Protein AF-A0A920NU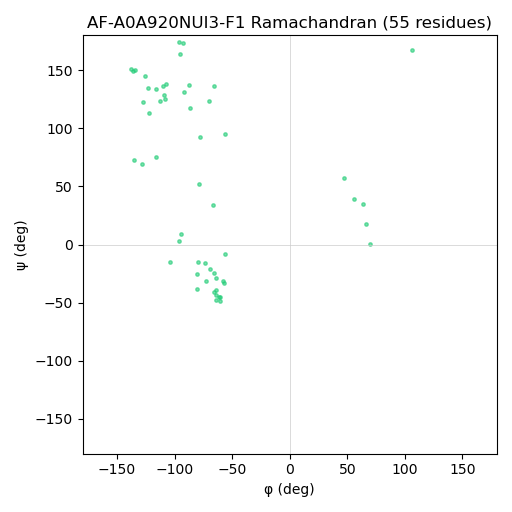I3-F1 (afdb_monomer)

Secondary structure (DSSP, 8-state):
-EEEEEE--STT--EEEEEE-TTT--EEEES-TTHHHHHHHHHHTT-STT-S--S--

pLDDT: mean 88.11, std 16.41, range [38.06, 98.19]

Foldseek 3Di:
DDKDWAAPPDPVRDIKMWDADPLPLEIDIHPPPVVVRVVVVSVVVCHHDPSPDPVPD

Structure (mmCIF, N/CA/C/O backbone):
data_AF-A0A920NUI3-F1
#
_entry.id   AF-A0A920NUI3-F1
#
loop_
_atom_site.group_PDB
_atom_site.id
_atom_site.type_symbol
_atom_site.label_atom_id
_atom_site.label_alt_id
_atom_site.label_comp_id
_atom_site.label_asym_id
_atom_site.label_entity_id
_atom_site.label_seq_id
_atom_site.pdbx_PDB_ins_code
_atom_site.Cartn_x
_atom_site.Cartn_y
_atom_site.Cartn_z
_atom_site.occupancy
_atom_site.B_iso_or_equiv
_atom_site.auth_seq_id
_atom_site.auth_comp_id
_atom_site.auth_asym_id
_atom_site.auth_atom_id
_atom_site.pdbx_PDB_model_num
ATOM 1 N N . MET A 1 1 ? 0.029 2.780 16.057 1.00 89.00 1 MET A N 1
ATOM 2 C CA . MET A 1 1 ? 0.451 3.158 14.691 1.00 89.00 1 MET A CA 1
ATOM 3 C C . MET A 1 1 ? 1.179 1.978 14.071 1.00 89.00 1 MET A C 1
ATOM 5 O O . MET A 1 1 ? 2.150 1.522 14.660 1.00 89.00 1 MET A O 1
ATOM 9 N N . LEU A 1 2 ? 0.686 1.462 12.946 1.00 94.69 2 LEU A N 1
ATOM 10 C CA . LEU A 1 2 ? 1.301 0.375 12.179 1.00 94.69 2 LEU A CA 1
ATOM 11 C C . LEU A 1 2 ? 1.848 0.939 10.865 1.00 94.69 2 LEU A C 1
ATOM 13 O O . LEU A 1 2 ? 1.165 1.733 10.218 1.00 94.69 2 LEU A O 1
ATOM 17 N N . ILE A 1 3 ? 3.059 0.533 10.484 1.00 96.69 3 ILE A N 1
ATOM 18 C CA . ILE A 1 3 ? 3.685 0.900 9.209 1.00 96.69 3 ILE A CA 1
ATOM 19 C C . ILE A 1 3 ? 4.124 -0.385 8.513 1.00 96.69 3 ILE A C 1
ATOM 21 O O . ILE A 1 3 ? 4.905 -1.149 9.074 1.00 96.69 3 ILE A O 1
ATOM 25 N N . GLU A 1 4 ? 3.638 -0.603 7.296 1.00 96.94 4 GLU A N 1
ATOM 26 C CA . GLU A 1 4 ? 4.058 -1.705 6.431 1.00 96.94 4 GLU A CA 1
ATOM 27 C C . GLU A 1 4 ? 4.793 -1.136 5.218 1.00 96.94 4 GLU A C 1
ATOM 29 O O . GLU A 1 4 ? 4.232 -0.324 4.483 1.00 96.94 4 GLU A O 1
ATOM 34 N N . GLN A 1 5 ? 6.031 -1.573 4.991 1.00 97.69 5 GLN A N 1
ATOM 35 C CA . GLN A 1 5 ? 6.784 -1.273 3.775 1.00 97.69 5 GLN A CA 1
ATOM 36 C C . GLN A 1 5 ? 6.551 -2.377 2.738 1.00 97.69 5 GLN A C 1
ATOM 38 O O . GLN A 1 5 ? 6.691 -3.559 3.043 1.00 97.69 5 GLN A O 1
ATOM 43 N N . ILE A 1 6 ? 6.234 -1.997 1.499 1.00 97.94 6 ILE A N 1
ATOM 44 C CA . ILE A 1 6 ? 5.881 -2.926 0.422 1.00 97.94 6 ILE A CA 1
ATOM 45 C C . ILE A 1 6 ? 6.834 -2.725 -0.753 1.00 97.94 6 ILE A C 1
ATOM 47 O O . ILE A 1 6 ? 6.821 -1.688 -1.416 1.00 97.94 6 ILE A O 1
ATOM 51 N N . TRP A 1 7 ? 7.657 -3.735 -1.032 1.00 97.31 7 TRP A N 1
ATOM 52 C CA . TRP A 1 7 ? 8.550 -3.733 -2.189 1.00 97.31 7 TRP A CA 1
ATOM 53 C C . TRP A 1 7 ? 7.770 -3.882 -3.502 1.00 97.31 7 TRP A C 1
ATOM 55 O O . TRP A 1 7 ? 7.045 -4.861 -3.710 1.00 97.31 7 TRP A O 1
ATOM 65 N N . THR A 1 8 ? 7.946 -2.931 -4.422 1.00 95.50 8 THR A N 1
ATOM 66 C CA . THR A 1 8 ? 7.230 -2.929 -5.708 1.00 95.50 8 THR A CA 1
ATOM 67 C C . THR A 1 8 ? 7.858 -3.861 -6.738 1.00 95.50 8 THR A C 1
ATOM 69 O O . THR A 1 8 ? 7.154 -4.346 -7.620 1.00 95.50 8 THR A O 1
ATOM 72 N N . GLY A 1 9 ? 9.156 -4.168 -6.639 1.00 96.44 9 GLY A N 1
ATOM 73 C CA . GLY A 1 9 ? 9.842 -5.028 -7.611 1.00 96.44 9 GLY A CA 1
ATOM 74 C C . GLY A 1 9 ? 9.951 -4.429 -9.014 1.00 96.44 9 GLY A C 1
ATOM 75 O O . GLY A 1 9 ? 10.187 -5.170 -9.964 1.00 96.44 9 GLY A O 1
ATOM 76 N N . ASN A 1 10 ? 9.768 -3.113 -9.159 1.00 94.50 10 ASN A N 1
ATOM 77 C CA . ASN A 1 10 ? 9.845 -2.418 -10.443 1.00 94.50 10 ASN A CA 1
ATOM 78 C C . ASN A 1 10 ? 11.237 -1.795 -10.695 1.00 94.50 10 ASN A C 1
ATOM 80 O O . ASN A 1 10 ? 12.117 -1.787 -9.831 1.00 94.50 10 ASN A O 1
ATOM 84 N N . ALA A 1 11 ? 11.439 -1.236 -11.894 1.00 97.44 11 ALA A N 1
ATOM 85 C CA . ALA A 1 11 ? 12.715 -0.645 -12.313 1.00 97.44 11 ALA A CA 1
ATOM 86 C C . ALA A 1 11 ? 13.126 0.614 -11.522 1.00 97.44 11 ALA A C 1
ATO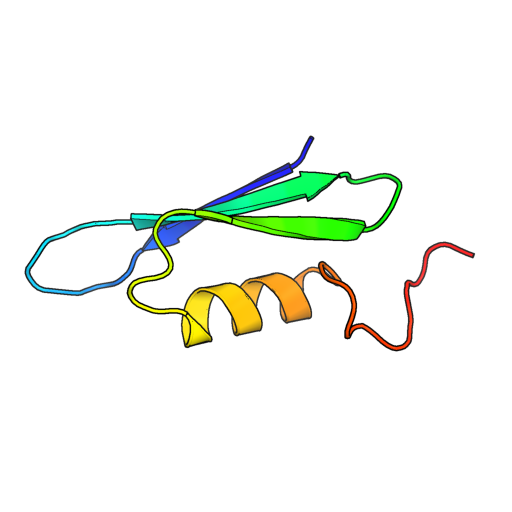M 88 O O . ALA A 1 11 ? 14.321 0.909 -11.419 1.00 97.44 11 ALA A O 1
ATOM 89 N N . TYR A 1 12 ? 12.162 1.337 -10.943 1.00 95.69 12 TYR A N 1
ATOM 90 C CA . TYR A 1 12 ? 12.409 2.519 -10.110 1.00 95.69 12 TYR A CA 1
ATOM 91 C C . TYR A 1 12 ? 12.964 2.157 -8.736 1.00 95.69 12 TYR A C 1
ATOM 93 O O . TYR A 1 12 ? 13.532 3.013 -8.062 1.00 95.69 12 TYR A O 1
ATOM 101 N N . ARG A 1 13 ? 12.843 0.880 -8.348 1.00 96.12 13 ARG A N 1
ATOM 102 C CA . ARG A 1 13 ? 13.288 0.354 -7.060 1.00 96.12 13 ARG A CA 1
ATOM 103 C C . ARG A 1 13 ? 12.679 1.116 -5.880 1.00 96.12 13 ARG A C 1
ATOM 105 O O . ARG A 1 13 ? 13.365 1.386 -4.895 1.00 96.12 13 ARG A O 1
ATOM 112 N N . ASN A 1 14 ? 11.406 1.481 -5.999 1.00 96.81 14 ASN A N 1
ATOM 113 C CA . ASN A 1 14 ? 10.677 2.188 -4.954 1.00 96.81 14 ASN A CA 1
ATOM 114 C C . ASN A 1 14 ? 9.923 1.221 -4.028 1.00 96.81 14 ASN A C 1
ATOM 116 O O . A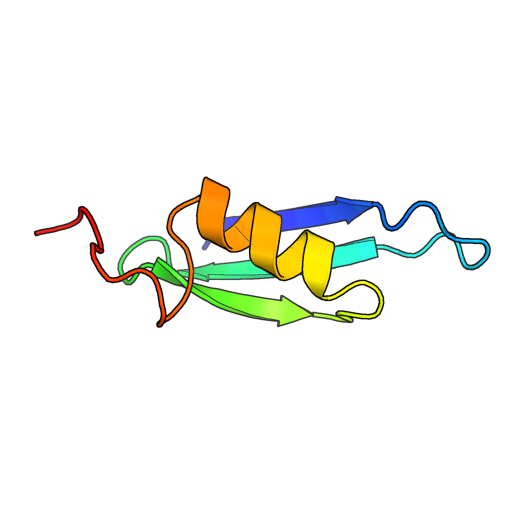SN A 1 14 ? 9.850 0.011 -4.251 1.00 96.81 14 ASN A O 1
ATOM 120 N N . PHE A 1 15 ? 9.350 1.789 -2.976 1.00 98.19 15 PHE A N 1
ATOM 121 C CA . PHE A 1 15 ? 8.474 1.095 -2.048 1.00 98.19 15 PHE A CA 1
ATOM 122 C C . PHE A 1 15 ? 7.167 1.862 -1.954 1.00 98.19 15 PHE A C 1
ATOM 124 O O . PHE A 1 15 ? 7.185 3.091 -1.939 1.00 98.19 15 PHE A O 1
ATOM 131 N N . ASN A 1 16 ? 6.076 1.128 -1.790 1.00 97.88 16 ASN A N 1
ATOM 132 C CA . ASN A 1 16 ? 4.826 1.701 -1.316 1.00 97.88 16 ASN A CA 1
ATOM 133 C C . ASN A 1 16 ? 4.756 1.487 0.203 1.00 97.88 16 ASN A C 1
ATOM 135 O O . ASN A 1 16 ? 5.464 0.633 0.750 1.00 97.88 16 ASN A O 1
ATOM 139 N N . TYR A 1 17 ? 3.873 2.209 0.889 1.00 98.06 17 TYR A N 1
ATOM 140 C CA . TYR A 1 17 ? 3.660 2.011 2.324 1.00 98.06 17 TYR A CA 1
ATOM 141 C C . TYR A 1 17 ? 2.182 1.955 2.680 1.00 98.06 17 TYR A C 1
ATOM 143 O O . TYR A 1 17 ? 1.363 2.617 2.047 1.00 98.06 17 TYR A O 1
ATOM 151 N N . LEU A 1 18 ? 1.859 1.213 3.739 1.00 97.12 18 LEU A N 1
ATOM 152 C CA . LEU A 1 18 ? 0.600 1.362 4.465 1.00 97.12 18 LEU A CA 1
ATOM 153 C C . LEU A 1 18 ? 0.883 1.988 5.826 1.00 97.12 18 LEU A C 1
ATOM 155 O O . LEU A 1 18 ? 1.715 1.485 6.579 1.00 97.12 18 LEU A O 1
ATOM 159 N N . LEU A 1 19 ? 0.158 3.054 6.145 1.00 97.06 19 LEU A N 1
ATOM 160 C CA . LEU A 1 19 ? 0.078 3.632 7.481 1.00 97.06 19 LEU A CA 1
ATOM 161 C C . LEU A 1 19 ? -1.304 3.320 8.047 1.00 97.06 19 LEU A C 1
ATOM 163 O O . LEU A 1 19 ? -2.300 3.655 7.408 1.00 97.06 19 LEU A O 1
ATOM 167 N N . ALA A 1 20 ? -1.374 2.706 9.228 1.00 95.75 20 ALA A N 1
ATOM 168 C CA . ALA A 1 20 ? -2.650 2.304 9.813 1.00 95.75 20 ALA A CA 1
ATOM 169 C C . ALA A 1 20 ? -2.791 2.602 11.310 1.00 95.75 20 ALA A C 1
ATOM 171 O O . ALA A 1 20 ? -1.825 2.570 12.090 1.00 95.75 20 ALA A O 1
ATOM 172 N N . CYS A 1 21 ? -4.036 2.855 11.710 1.00 94.69 21 CYS A N 1
ATOM 173 C CA . CYS A 1 21 ? -4.449 2.929 13.102 1.00 94.69 21 CYS A CA 1
ATOM 174 C C . CYS A 1 21 ? -4.813 1.518 13.599 1.00 94.69 21 CYS A C 1
ATOM 176 O O . CYS A 1 21 ? -5.747 0.920 13.071 1.00 94.69 21 CYS A O 1
ATOM 178 N N . PRO A 1 22 ? -4.111 0.964 14.605 1.00 90.00 22 PRO A N 1
ATOM 179 C CA . PRO A 1 22 ? -4.397 -0.383 15.099 1.00 90.00 22 PRO A CA 1
ATOM 180 C C . PRO A 1 22 ? -5.732 -0.486 15.850 1.00 90.00 22 PRO A C 1
ATOM 182 O O . PRO A 1 22 ? -6.253 -1.583 15.979 1.00 90.00 22 PRO A O 1
ATOM 185 N N . GLU A 1 23 ? -6.271 0.629 16.352 1.00 92.00 23 GLU A N 1
ATOM 186 C CA . GLU A 1 23 ? -7.531 0.647 17.107 1.00 92.00 23 GLU A CA 1
ATOM 187 C C . GLU A 1 23 ? -8.752 0.623 16.185 1.00 92.00 23 GLU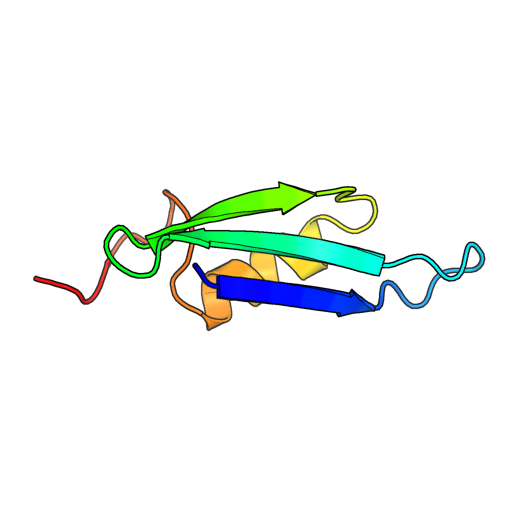 A C 1
ATOM 189 O O . GLU A 1 23 ? -9.745 -0.024 16.495 1.00 92.00 23 GLU A O 1
ATOM 194 N N . THR A 1 24 ? -8.682 1.323 15.049 1.00 91.44 24 THR A N 1
ATOM 195 C CA . THR A 1 24 ? -9.820 1.460 14.126 1.00 91.44 24 THR A CA 1
ATOM 196 C C . THR A 1 24 ? -9.699 0.588 12.881 1.00 91.44 24 THR A C 1
ATOM 198 O O . THR A 1 24 ? -10.668 0.443 12.143 1.00 91.44 24 THR A O 1
ATOM 201 N N . GLY A 1 25 ? -8.508 0.055 12.592 1.00 90.88 25 GLY A N 1
ATOM 202 C CA . GLY A 1 25 ? -8.224 -0.655 11.344 1.00 90.88 25 GLY A CA 1
ATOM 203 C C . GLY A 1 25 ? -8.181 0.253 10.109 1.00 90.88 25 GLY A C 1
ATOM 204 O O . GLY A 1 25 ? -7.933 -0.224 9.003 1.00 90.88 25 GLY A O 1
ATOM 205 N N . GLU A 1 26 ? -8.385 1.567 10.252 1.00 93.88 26 GLU A N 1
ATOM 206 C CA . GLU A 1 26 ? -8.256 2.500 9.135 1.00 93.88 26 GLU A CA 1
ATOM 207 C C . GLU A 1 26 ? -6.804 2.567 8.657 1.00 93.88 26 GLU A C 1
ATOM 209 O O . GLU A 1 26 ? -5.868 2.658 9.458 1.00 93.88 26 GLU A O 1
ATOM 214 N N . ALA A 1 27 ? -6.618 2.551 7.338 1.00 94.94 27 ALA A N 1
ATOM 215 C CA . ALA A 1 27 ? -5.306 2.615 6.717 1.00 94.94 27 ALA A CA 1
ATOM 216 C C . ALA A 1 27 ? -5.287 3.535 5.498 1.00 94.94 27 ALA A C 1
ATOM 218 O O . ALA A 1 27 ? -6.281 3.687 4.788 1.00 94.94 27 ALA A O 1
ATOM 219 N N . MET A 1 28 ? -4.115 4.116 5.253 1.00 95.62 28 MET A N 1
ATOM 220 C CA . MET A 1 28 ? -3.795 4.940 4.096 1.00 95.62 28 MET A CA 1
ATOM 221 C C . MET A 1 28 ? -2.597 4.337 3.365 1.00 95.62 28 MET A C 1
ATOM 223 O O . MET A 1 28 ? -1.594 3.991 3.992 1.00 95.62 28 MET A O 1
ATOM 227 N N . ALA A 1 29 ? -2.693 4.247 2.040 1.00 96.81 29 ALA A N 1
ATOM 228 C CA . ALA A 1 29 ? -1.564 3.895 1.193 1.00 96.81 29 ALA A CA 1
ATOM 229 C C . ALA A 1 29 ? -0.765 5.150 0.809 1.00 96.81 29 ALA A C 1
ATOM 231 O O . ALA A 1 29 ? -1.345 6.176 0.457 1.00 96.81 29 ALA A O 1
ATOM 232 N N . ILE A 1 30 ? 0.561 5.056 0.855 1.00 97.62 30 ILE A N 1
ATOM 233 C CA . ILE A 1 30 ? 1.500 6.117 0.474 1.00 97.62 30 ILE A CA 1
ATOM 234 C C . ILE A 1 30 ? 2.307 5.633 -0.731 1.00 97.62 30 ILE A C 1
ATOM 236 O O . ILE A 1 30 ? 2.785 4.497 -0.729 1.00 97.62 30 ILE A O 1
ATOM 240 N N . ASP A 1 31 ? 2.440 6.506 -1.734 1.00 97.12 31 ASP A N 1
ATOM 241 C CA . ASP A 1 31 ? 3.043 6.217 -3.045 1.00 97.12 31 ASP A CA 1
ATOM 242 C C . ASP A 1 31 ? 2.520 4.904 -3.669 1.00 97.12 31 ASP A C 1
ATOM 244 O O . ASP A 1 31 ? 3.297 3.988 -3.913 1.00 97.12 31 ASP A O 1
ATOM 248 N N . PRO A 1 32 ? 1.197 4.733 -3.880 1.00 95.12 32 PRO A N 1
ATOM 249 C CA . PRO A 1 32 ? 0.614 3.455 -4.291 1.00 95.12 32 PRO A CA 1
ATOM 250 C C . PRO A 1 32 ? 0.803 3.174 -5.793 1.00 95.12 32 PRO A C 1
ATOM 252 O O . PRO A 1 32 ? -0.159 2.872 -6.494 1.00 95.12 32 PRO A O 1
ATOM 255 N N . LEU A 1 33 ? 2.037 3.260 -6.301 1.00 95.81 33 LEU A N 1
ATOM 256 C CA . LEU A 1 33 ? 2.358 3.005 -7.711 1.00 95.81 33 LEU A CA 1
ATOM 257 C C . LEU A 1 33 ? 1.947 1.587 -8.151 1.00 95.81 33 LEU A C 1
ATOM 259 O O . LEU A 1 33 ? 1.558 1.373 -9.294 1.00 95.81 33 LEU A O 1
ATOM 263 N N . ASP A 1 34 ? 2.007 0.639 -7.216 1.00 95.19 34 ASP A N 1
ATOM 264 C CA . ASP A 1 34 ? 1.484 -0.728 -7.338 1.00 95.19 34 ASP A CA 1
ATOM 265 C C . ASP A 1 34 ? 0.356 -0.912 -6.306 1.00 95.19 34 ASP A C 1
ATOM 267 O O . ASP A 1 34 ? 0.549 -1.462 -5.213 1.00 95.19 34 ASP A O 1
ATOM 271 N N . TYR A 1 35 ? -0.806 -0.320 -6.602 1.00 93.69 35 TYR A N 1
ATOM 272 C CA . TYR A 1 35 ? -1.928 -0.242 -5.663 1.00 93.69 35 TYR A CA 1
ATOM 273 C C . TYR A 1 35 ? -2.501 -1.623 -5.313 1.00 93.69 35 TYR A C 1
ATOM 275 O O . TYR A 1 35 ? -2.983 -1.809 -4.195 1.00 93.69 35 TYR A O 1
ATOM 283 N N . ASP A 1 36 ? -2.409 -2.602 -6.217 1.00 95.62 36 ASP A N 1
ATOM 284 C CA . ASP A 1 36 ? -2.902 -3.962 -5.991 1.00 95.62 36 ASP A CA 1
ATOM 285 C C . ASP A 1 36 ? -2.136 -4.655 -4.860 1.00 95.62 36 ASP A C 1
ATOM 287 O O . ASP A 1 36 ? -2.742 -5.320 -4.012 1.00 95.62 36 ASP A O 1
ATOM 291 N N . LYS A 1 37 ? -0.813 -4.452 -4.769 1.00 95.81 37 LYS A N 1
ATOM 292 C CA . LYS A 1 37 ? -0.021 -4.949 -3.632 1.00 95.81 37 LYS A CA 1
ATOM 293 C C . LYS A 1 37 ? -0.400 -4.269 -2.322 1.00 95.81 37 LYS A C 1
ATOM 295 O O . LYS A 1 37 ? -0.505 -4.952 -1.302 1.00 95.81 37 LYS A O 1
ATOM 300 N N . CYS A 1 38 ? -0.642 -2.956 -2.340 1.00 96.06 38 CYS A N 1
ATOM 301 C CA . CYS A 1 38 ? -1.117 -2.222 -1.163 1.00 96.06 38 CYS A CA 1
ATOM 302 C C . CYS A 1 38 ? -2.471 -2.757 -0.689 1.00 96.06 38 CYS A C 1
ATOM 304 O O . CYS A 1 38 ? -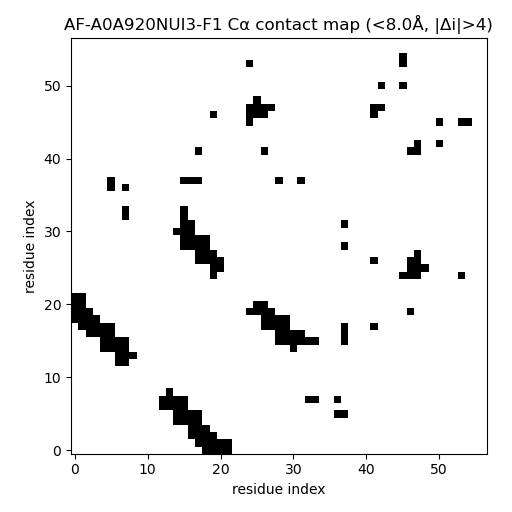2.628 -3.064 0.489 1.00 96.06 38 CYS A O 1
ATOM 306 N N . LEU A 1 39 ? -3.426 -2.926 -1.607 1.00 94.75 39 LEU A N 1
ATOM 307 C CA . LEU A 1 39 ? -4.759 -3.435 -1.296 1.00 94.75 39 LEU A CA 1
ATOM 308 C C . LEU A 1 39 ? -4.709 -4.879 -0.788 1.00 94.75 39 LEU A C 1
ATOM 310 O O . LEU A 1 39 ? -5.359 -5.204 0.203 1.00 94.75 39 LEU A O 1
ATOM 314 N N . SER A 1 40 ? -3.912 -5.737 -1.427 1.00 95.06 40 SER A N 1
ATOM 315 C CA . SER A 1 40 ? -3.742 -7.132 -1.008 1.00 95.06 40 SER A CA 1
ATOM 316 C C . SER A 1 40 ? -3.166 -7.219 0.402 1.00 95.06 40 SER A C 1
ATOM 318 O O . SER A 1 40 ? -3.676 -7.964 1.237 1.00 95.06 40 SER A O 1
ATOM 320 N N . LYS A 1 41 ? -2.140 -6.412 0.699 1.00 95.44 41 LYS A N 1
ATOM 321 C CA . LYS A 1 41 ? -1.499 -6.415 2.014 1.00 95.44 41 LYS A CA 1
ATOM 322 C C . LYS A 1 41 ? -2.371 -5.767 3.096 1.00 95.44 41 LYS A C 1
ATOM 324 O O . LYS A 1 41 ? -2.338 -6.214 4.239 1.00 95.44 41 LYS A O 1
ATOM 329 N N . ALA A 1 42 ? -3.192 -4.778 2.738 1.00 94.62 42 ALA A N 1
ATOM 330 C CA . ALA A 1 42 ? -4.205 -4.217 3.627 1.00 94.62 42 ALA A CA 1
ATOM 331 C C . ALA A 1 42 ? -5.274 -5.266 3.984 1.00 94.62 42 ALA A C 1
ATOM 333 O O . ALA A 1 42 ? -5.523 -5.485 5.165 1.00 94.62 42 ALA A O 1
ATOM 334 N N . LYS A 1 43 ? -5.815 -5.993 2.994 1.00 93.56 43 LYS A N 1
ATOM 335 C CA . LYS A 1 43 ? -6.790 -7.082 3.205 1.00 93.56 43 LYS A CA 1
ATOM 336 C C . LYS A 1 43 ? -6.236 -8.218 4.065 1.00 93.56 43 LYS A C 1
ATOM 338 O O . LYS A 1 43 ? -6.900 -8.649 4.998 1.00 93.56 43 LYS A O 1
ATOM 343 N N . GLU A 1 44 ? -5.008 -8.666 3.800 1.00 94.00 44 GLU A N 1
ATOM 344 C CA . GLU A 1 44 ? -4.332 -9.699 4.605 1.00 94.00 44 GLU A CA 1
ATOM 345 C C . GLU A 1 44 ? -4.226 -9.314 6.086 1.00 94.00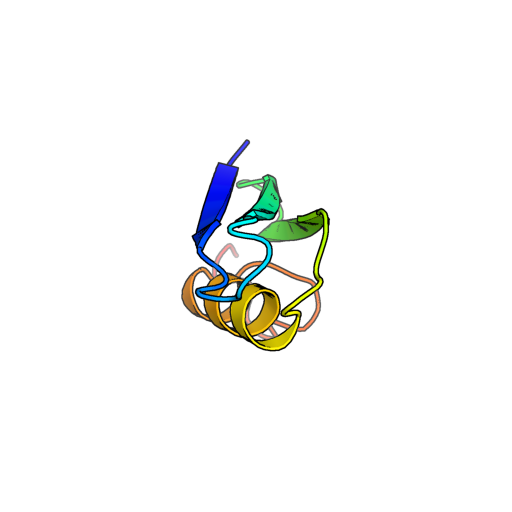 44 GLU A C 1
ATOM 347 O O . GLU A 1 44 ? -4.290 -10.175 6.959 1.00 94.00 44 GLU A O 1
ATOM 352 N N . LYS A 1 45 ? -4.083 -8.016 6.370 1.00 92.06 45 LYS A N 1
ATOM 353 C CA . LYS A 1 45 ? -3.969 -7.475 7.728 1.00 92.06 45 LYS A CA 1
ATOM 354 C C . LYS A 1 45 ? -5.295 -6.966 8.306 1.00 92.06 45 LYS A C 1
ATOM 356 O O . LYS A 1 45 ? -5.278 -6.416 9.402 1.00 92.06 45 LYS A O 1
ATOM 361 N N . GLY A 1 46 ? -6.413 -7.102 7.589 1.00 91.88 46 GLY A N 1
ATOM 362 C CA . GLY A 1 46 ? -7.713 -6.571 8.019 1.00 91.88 46 GLY A CA 1
ATOM 363 C C . GLY A 1 46 ? -7.756 -5.040 8.130 1.00 91.88 46 GLY A C 1
ATOM 364 O O . GLY A 1 46 ? -8.404 -4.506 9.024 1.00 91.88 46 GLY A O 1
ATOM 365 N N . LEU A 1 47 ? -7.040 -4.327 7.255 1.00 92.62 47 LEU A N 1
ATOM 366 C CA . LEU A 1 47 ? -6.911 -2.865 7.258 1.00 92.62 47 LEU A CA 1
ATOM 367 C C . LEU A 1 47 ? -7.691 -2.208 6.106 1.00 92.62 47 LEU A C 1
ATOM 369 O O . LEU A 1 47 ? -7.654 -2.703 4.979 1.00 92.62 47 LEU A O 1
ATOM 373 N N . GLY A 1 48 ? -8.388 -1.096 6.360 1.00 86.50 48 GLY A N 1
ATOM 374 C CA . GLY A 1 48 ? -9.194 -0.356 5.371 1.00 86.50 48 GLY A CA 1
ATOM 375 C C . GLY A 1 48 ? -10.719 -0.518 5.513 1.00 86.50 48 GLY A C 1
ATOM 376 O O . GLY A 1 48 ? -11.202 -1.368 6.255 1.00 86.50 48 GLY A O 1
ATOM 377 N N . LYS A 1 49 ? -11.482 0.332 4.805 1.00 67.44 49 LYS A N 1
ATOM 378 C CA . LYS A 1 49 ? -12.948 0.490 4.959 1.00 67.44 49 LYS A CA 1
ATOM 379 C C . LYS A 1 49 ? -13.814 -0.579 4.274 1.00 67.44 49 LYS A C 1
ATOM 381 O O . LYS A 1 49 ? -14.974 -0.711 4.641 1.00 67.44 49 LYS A O 1
ATOM 386 N N . ASP A 1 50 ? -13.253 -1.370 3.359 1.00 62.59 50 ASP A N 1
ATOM 387 C CA . ASP A 1 50 ? -13.972 -2.460 2.670 1.00 62.59 50 ASP A CA 1
ATOM 388 C C . ASP A 1 50 ? -13.780 -3.833 3.342 1.00 62.59 50 ASP A C 1
ATOM 390 O O . ASP A 1 50 ? -14.174 -4.866 2.797 1.00 62.59 50 ASP A O 1
ATOM 394 N N . ASN A 1 51 ? -13.176 -3.868 4.534 1.00 55.12 51 ASN A N 1
ATOM 395 C CA . ASN A 1 51 ? -13.187 -5.065 5.367 1.00 55.12 51 ASN A CA 1
ATOM 396 C C . ASN A 1 51 ? -14.550 -5.141 6.048 1.00 55.12 51 ASN A C 1
ATOM 398 O O . ASN A 1 51 ? -14.753 -4.558 7.109 1.00 55.12 51 ASN A O 1
ATOM 402 N N . ALA A 1 52 ? -15.486 -5.847 5.417 1.00 45.50 52 ALA A N 1
ATOM 403 C CA . ALA A 1 52 ? -16.844 -6.058 5.919 1.00 45.50 52 ALA A CA 1
ATOM 404 C C . ALA A 1 52 ? -16.912 -6.700 7.323 1.00 45.50 52 ALA A C 1
ATOM 406 O O . ALA A 1 52 ? -17.984 -6.729 7.913 1.00 45.50 52 ALA A O 1
ATOM 407 N N . ASP A 1 53 ? -15.780 -7.145 7.869 1.00 49.62 53 ASP A N 1
ATOM 408 C CA . ASP A 1 53 ? -15.644 -7.736 9.193 1.00 49.62 53 ASP A CA 1
ATOM 409 C C . ASP A 1 53 ? -14.413 -7.151 9.904 1.00 49.62 53 ASP A C 1
ATO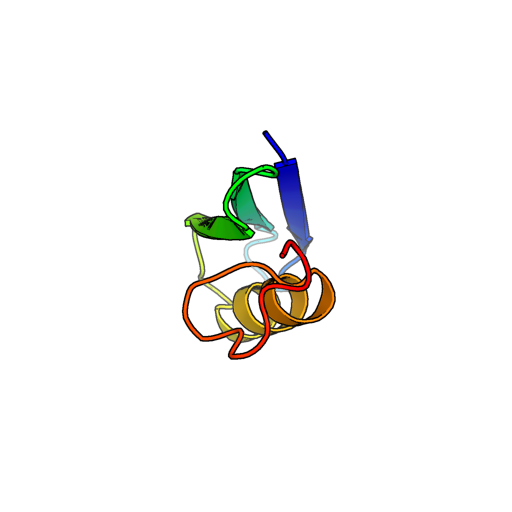M 411 O O . ASP A 1 53 ? -13.390 -7.824 10.054 1.00 49.62 53 ASP A O 1
ATOM 415 N N . THR A 1 54 ? -14.461 -5.892 10.353 1.00 48.47 54 THR A N 1
ATOM 416 C CA . THR A 1 54 ? -13.543 -5.444 11.414 1.00 48.47 54 THR A CA 1
ATOM 417 C C . THR A 1 54 ? -13.742 -6.368 12.621 1.00 48.47 54 THR A C 1
ATOM 419 O O . THR A 1 54 ? -14.642 -6.150 13.426 1.00 48.47 54 THR A O 1
ATOM 422 N N . GLN A 1 55 ? -12.908 -7.412 12.727 1.00 46.66 55 GLN A N 1
ATOM 423 C CA . GLN A 1 55 ? -12.822 -8.410 13.809 1.00 46.66 55 GLN A CA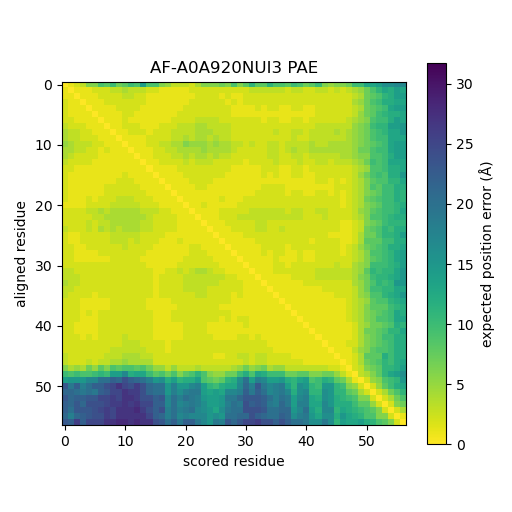 1
ATOM 424 C C . GLN A 1 55 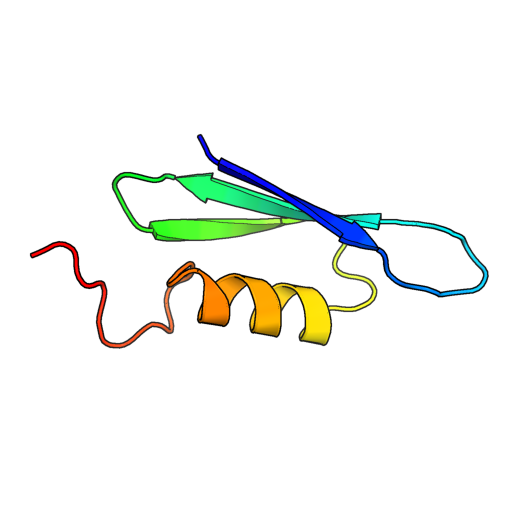? -12.352 -7.811 15.151 1.00 46.66 55 GLN A C 1
ATOM 426 O O . GLN A 1 55 ? -11.668 -8.453 15.944 1.00 46.66 55 GLN A O 1
ATOM 431 N N . TYR A 1 56 ? -12.730 -6.569 15.416 1.00 49.16 56 TYR A N 1
ATOM 432 C CA . TYR A 1 56 ? -12.568 -5.899 16.693 1.00 49.16 56 TYR A CA 1
ATOM 433 C C . TYR A 1 56 ? -13.935 -5.325 17.076 1.00 49.16 56 TYR A C 1
ATOM 435 O O . TYR A 1 56 ? -14.179 -4.123 17.001 1.00 49.16 56 TYR A O 1
ATOM 443 N N . SER A 1 57 ? -14.860 -6.231 17.397 1.00 38.06 57 SER A N 1
ATOM 444 C CA . SER A 1 57 ? -16.048 -5.979 18.221 1.00 38.06 57 SER A CA 1
ATOM 445 C C . SER A 1 57 ? -15.952 -6.867 19.450 1.00 38.06 57 SER A C 1
ATOM 447 O O . SER A 1 57 ? -15.659 -8.069 19.256 1.00 38.06 57 SER A O 1
#

Radius of gyration: 11.67 Å; Cα contacts (8 Å, |Δi|>4): 88; chains: 1; bounding box: 30×16×30 Å

Nearest PDB structures (foldseek):
  1qh5-assembly1_B  TM=9.090E-01  e=1.303E-01  Homo sapiens
  8ewo-assembly2_B  TM=6.810E-01  e=2.269E+00  Pseudomonas aeruginosa PAO1
  2kee-assembly1_A  TM=4.100E-01  e=6.295E+00  Homo sapiens
  2n55-assembly1_A  TM=2.756E-01  e=2.979E+00  Homo sapiens

Solvent-accessible surface area (backbone atoms only — not comparable to full-atom values): 3560 Å² total; per-residue (Å²): 120,46,79,48,82,41,81,63,85,52,94,84,70,53,63,26,34,39,44,30,41,78,89,78,28,45,53,47,74,42,68,56,87,57,44,66,62,53,52,51,54,27,55,78,69,56,36,32,91,86,49,92,69,68,90,79,124

Mean predicted aligned error: 5.1 Å

Sequence (57 aa):
MLIEQIWTGNAYRNFNYLLACPETGEAMAIDPLDYDKCLSKAKEKGLGKDNADTQYS